Protein AF-A0A810CPB3-F1 (afdb_monomer_lite)

Structure (mmCIF, N/CA/C/O backbone):
data_AF-A0A810CPB3-F1
#
_entry.id   AF-A0A810CPB3-F1
#
loop_
_atom_site.group_PDB
_atom_site.id
_atom_site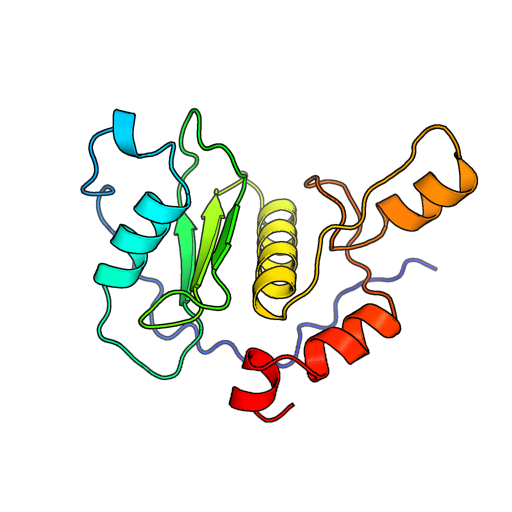.type_symbol
_atom_site.label_atom_id
_atom_site.label_alt_id
_atom_site.label_comp_id
_atom_site.label_asym_id
_atom_site.label_entity_id
_atom_site.label_seq_id
_atom_site.pdbx_PDB_ins_code
_atom_site.Cartn_x
_atom_site.Cartn_y
_atom_site.Cartn_z
_atom_site.occupancy
_atom_site.B_iso_or_equiv
_atom_site.auth_seq_id
_atom_site.auth_comp_id
_atom_site.auth_asym_id
_atom_site.auth_atom_id
_atom_site.pdbx_PDB_model_num
ATOM 1 N N . MET A 1 1 ? 1.890 -4.404 28.814 1.00 32.56 1 MET A N 1
ATOM 2 C CA . MET A 1 1 ? 1.460 -5.383 27.795 1.00 32.56 1 MET A CA 1
ATOM 3 C C . MET A 1 1 ? 1.587 -4.690 26.450 1.00 32.56 1 MET A C 1
ATOM 5 O O . MET A 1 1 ? 0.831 -3.766 26.190 1.00 32.56 1 MET A O 1
ATOM 9 N N . VAL A 1 2 ? 2.637 -5.007 25.696 1.00 27.95 2 VAL A N 1
ATOM 10 C CA . VAL A 1 2 ? 2.922 -4.402 24.388 1.00 27.95 2 VAL A CA 1
ATOM 11 C C . VAL A 1 2 ? 2.300 -5.336 23.358 1.00 27.95 2 VAL A C 1
ATOM 13 O O . VAL A 1 2 ? 2.602 -6.528 23.387 1.00 27.95 2 VAL A O 1
ATOM 16 N N . ASN A 1 3 ? 1.398 -4.837 22.512 1.00 28.73 3 ASN A N 1
ATOM 17 C CA . ASN A 1 3 ? 0.890 -5.610 21.381 1.00 28.73 3 ASN A CA 1
ATOM 18 C C . ASN A 1 3 ? 2.026 -5.762 20.371 1.00 28.73 3 ASN A C 1
ATOM 20 O O . ASN A 1 3 ? 2.242 -4.944 19.485 1.00 28.73 3 ASN A O 1
ATOM 24 N N . THR A 1 4 ? 2.802 -6.812 20.583 1.00 33.28 4 THR A N 1
ATOM 25 C CA . THR A 1 4 ? 3.801 -7.344 19.677 1.00 33.28 4 THR A CA 1
ATOM 26 C C . THR A 1 4 ? 3.064 -7.846 18.434 1.00 33.28 4 THR A C 1
ATOM 28 O O . THR A 1 4 ? 2.580 -8.977 18.431 1.00 33.28 4 THR A O 1
ATOM 31 N N . ILE A 1 5 ? 2.949 -7.036 17.373 1.00 31.89 5 ILE A N 1
ATOM 32 C CA . ILE A 1 5 ? 2.590 -7.570 16.050 1.00 31.89 5 ILE A CA 1
ATOM 33 C C . ILE A 1 5 ? 3.810 -8.333 15.528 1.00 31.89 5 ILE A C 1
ATOM 35 O O . ILE A 1 5 ? 4.636 -7.814 14.789 1.00 31.89 5 ILE A O 1
ATOM 39 N N . TRP A 1 6 ? 3.950 -9.572 15.991 1.00 33.62 6 TRP A N 1
ATOM 40 C CA . TRP A 1 6 ? 4.824 -10.587 15.407 1.00 33.62 6 TRP A CA 1
ATOM 41 C C . TRP A 1 6 ? 4.052 -11.894 15.252 1.00 33.62 6 TRP A C 1
ATOM 43 O O . TRP A 1 6 ? 4.546 -12.973 15.565 1.00 33.62 6 TRP A O 1
ATOM 53 N N . SER A 1 7 ? 2.832 -11.841 14.731 1.00 31.67 7 SER A N 1
ATOM 54 C CA . SER A 1 7 ? 2.456 -12.927 13.840 1.00 31.67 7 SER A CA 1
ATOM 55 C C . SER A 1 7 ? 3.033 -12.551 12.484 1.00 31.67 7 SER A C 1
ATOM 57 O O . SER A 1 7 ? 2.497 -11.691 11.789 1.00 31.67 7 SER A O 1
ATOM 59 N N . LYS A 1 8 ? 4.139 -13.204 12.087 1.00 35.53 8 LYS A N 1
ATOM 60 C CA . LYS A 1 8 ? 4.363 -13.455 10.658 1.00 35.53 8 LYS A CA 1
ATOM 61 C C . LYS A 1 8 ? 3.005 -13.905 10.145 1.00 35.53 8 LYS A C 1
ATOM 63 O O . LYS A 1 8 ? 2.520 -14.949 10.596 1.00 35.53 8 LYS A O 1
ATOM 68 N N . ALA A 1 9 ? 2.361 -13.115 9.291 1.00 35.44 9 ALA A N 1
ATOM 69 C CA . ALA A 1 9 ? 1.231 -13.639 8.559 1.00 35.44 9 ALA A CA 1
ATOM 70 C C . ALA A 1 9 ? 1.733 -14.966 7.971 1.00 35.44 9 ALA A C 1
ATOM 72 O O . ALA A 1 9 ? 2.797 -14.994 7.349 1.00 35.44 9 ALA A O 1
ATOM 73 N N . LYS A 1 10 ? 1.037 -16.085 8.212 1.00 32.84 10 LYS A N 1
ATOM 74 C CA . LYS A 1 10 ? 1.310 -17.356 7.512 1.00 32.84 10 LYS A CA 1
ATOM 75 C C . LYS A 1 10 ? 0.883 -17.242 6.040 1.00 32.84 10 LYS A C 1
ATOM 77 O O . LYS A 1 10 ? 0.334 -18.166 5.460 1.00 32.84 10 LYS A O 1
ATOM 82 N N . ILE A 1 11 ? 1.112 -16.079 5.452 1.00 37.38 11 ILE A N 1
ATOM 83 C CA . ILE A 1 11 ? 1.095 -15.836 4.034 1.00 37.38 11 ILE A CA 1
ATOM 84 C C . ILE A 1 11 ? 2.541 -16.101 3.648 1.00 37.38 11 ILE A C 1
ATOM 86 O O . ILE A 1 11 ? 3.431 -15.282 3.879 1.00 37.38 11 ILE A O 1
ATOM 90 N N . ALA A 1 12 ? 2.800 -17.311 3.161 1.00 34.00 12 ALA A N 1
ATOM 91 C CA . ALA A 1 12 ? 4.008 -17.534 2.399 1.00 34.00 12 ALA A CA 1
ATOM 92 C C . ALA A 1 12 ? 3.840 -16.707 1.123 1.00 34.00 12 ALA A C 1
ATOM 94 O O . ALA A 1 12 ? 3.227 -17.162 0.163 1.00 34.00 12 ALA A O 1
ATOM 95 N N . PHE A 1 13 ? 4.339 -15.471 1.133 1.00 40.97 13 PHE A N 1
ATOM 96 C CA . PHE A 1 13 ? 4.729 -14.851 -0.118 1.00 40.97 13 PHE A CA 1
ATOM 97 C C . PHE A 1 13 ? 5.818 -15.769 -0.652 1.00 40.97 13 PHE A C 1
ATOM 99 O O . PHE A 1 13 ? 6.925 -15.813 -0.111 1.00 40.97 13 PHE A O 1
ATOM 106 N N . VAL A 1 14 ? 5.478 -16.590 -1.643 1.00 41.62 14 VAL A N 1
ATOM 107 C CA . VAL A 1 14 ? 6.508 -17.143 -2.505 1.00 41.62 14 VAL A CA 1
ATOM 108 C C . VAL A 1 14 ? 7.070 -15.904 -3.186 1.00 41.62 14 VAL A C 1
ATOM 110 O O . VAL A 1 14 ? 6.473 -15.375 -4.116 1.00 41.62 14 VAL A O 1
ATOM 113 N N . ILE A 1 15 ? 8.139 -15.342 -2.617 1.00 49.94 15 ILE A N 1
ATOM 114 C CA . ILE A 1 15 ? 8.951 -14.337 -3.295 1.00 49.94 15 ILE A CA 1
ATOM 115 C C . ILE A 1 15 ? 9.675 -15.145 -4.364 1.00 49.94 15 ILE A C 1
ATOM 117 O O . ILE A 1 15 ? 10.791 -15.612 -4.149 1.00 49.94 15 ILE A O 1
ATOM 121 N N . SER A 1 16 ? 8.952 -15.447 -5.440 1.00 42.84 16 SER A N 1
ATOM 122 C CA . SER A 1 16 ? 9.427 -16.290 -6.530 1.00 42.84 16 SER A CA 1
ATOM 123 C C . SER A 1 16 ? 10.643 -15.636 -7.170 1.00 42.84 16 SER A C 1
ATOM 125 O O . SER A 1 16 ? 11.621 -16.317 -7.449 1.00 42.84 16 SER A O 1
ATOM 127 N N . ASP A 1 17 ? 10.618 -14.302 -7.285 1.00 48.41 17 ASP A N 1
ATOM 128 C CA . ASP A 1 17 ? 11.569 -13.544 -8.083 1.00 48.41 17 ASP A CA 1
ATOM 129 C C . ASP A 1 17 ? 11.818 -12.158 -7.462 1.00 48.41 17 ASP A C 1
ATOM 131 O O . ASP A 1 17 ? 11.113 -11.186 -7.727 1.00 48.41 17 ASP A O 1
ATOM 135 N N . CYS A 1 18 ? 12.840 -12.032 -6.608 1.00 50.03 18 CYS A N 1
ATOM 136 C CA . CYS A 1 18 ? 13.394 -10.711 -6.297 1.00 50.03 18 CYS A CA 1
ATOM 137 C C . CYS A 1 18 ? 14.192 -10.238 -7.519 1.00 50.03 18 CYS A C 1
ATOM 139 O O . CYS A 1 18 ? 15.363 -10.588 -7.688 1.00 50.03 18 CYS A O 1
ATOM 141 N N . LEU A 1 19 ? 13.542 -9.478 -8.401 1.00 54.34 19 LEU A N 1
ATOM 142 C CA . LEU A 1 19 ? 14.168 -8.923 -9.596 1.00 54.34 19 LEU A CA 1
ATOM 143 C C . LEU A 1 19 ? 14.853 -7.595 -9.258 1.00 54.34 19 LEU A C 1
ATOM 145 O O . LEU A 1 19 ? 14.221 -6.554 -9.093 1.00 54.34 19 LEU A O 1
ATOM 149 N N . MET A 1 20 ? 16.182 -7.629 -9.165 1.00 57.31 20 MET A N 1
ATOM 150 C CA . MET A 1 20 ? 17.005 -6.427 -9.038 1.00 57.31 20 MET A CA 1
ATOM 151 C C . MET A 1 20 ? 17.167 -5.777 -10.413 1.00 57.31 20 MET A C 1
ATOM 153 O O . MET A 1 20 ? 18.047 -6.146 -11.193 1.00 57.31 20 MET A O 1
ATOM 157 N N . GLU A 1 21 ? 16.313 -4.808 -10.727 1.00 57.22 21 GLU A N 1
ATOM 158 C CA . GLU A 1 21 ? 16.349 -4.143 -12.026 1.00 57.22 21 GLU A CA 1
ATOM 159 C C . GLU A 1 21 ? 17.337 -2.966 -12.117 1.00 57.22 21 GLU A C 1
ATOM 161 O O . GLU A 1 21 ? 17.589 -2.218 -11.169 1.00 57.22 21 GLU A O 1
ATOM 166 N N . LYS A 1 22 ? 17.892 -2.802 -13.324 1.00 56.59 22 LYS A N 1
ATOM 167 C CA . LYS A 1 22 ? 18.736 -1.678 -13.767 1.00 56.59 22 LYS A CA 1
ATOM 168 C C . LYS A 1 22 ? 17.871 -0.410 -13.975 1.00 56.59 22 LYS A C 1
ATOM 170 O O . LYS A 1 22 ? 16.644 -0.520 -13.956 1.00 56.59 22 LYS A O 1
ATOM 175 N N . PRO A 1 23 ? 18.465 0.805 -14.060 1.00 60.50 23 PRO A N 1
ATOM 176 C CA . PRO A 1 23 ? 17.792 2.043 -13.658 1.00 60.50 23 PRO A CA 1
ATOM 177 C C . PRO A 1 23 ? 16.448 2.238 -14.359 1.00 60.50 23 PRO A C 1
ATOM 179 O O . PRO A 1 23 ? 16.312 1.903 -15.530 1.00 60.50 23 PRO A O 1
ATOM 182 N N . LEU A 1 24 ? 15.476 2.803 -13.630 1.00 66.12 24 LEU A N 1
ATOM 183 C CA . LEU A 1 24 ? 14.182 3.226 -14.171 1.00 66.12 24 LEU A CA 1
ATOM 184 C C . LEU A 1 24 ? 14.397 3.919 -15.515 1.00 66.12 24 LEU A C 1
ATOM 186 O O . LEU A 1 24 ? 15.029 4.985 -15.552 1.00 66.12 24 LEU A O 1
ATOM 190 N N . ASP A 1 25 ? 13.893 3.302 -16.587 1.00 66.31 25 ASP A N 1
ATOM 191 C CA . ASP A 1 25 ? 13.968 3.825 -17.954 1.00 66.31 25 ASP A CA 1
ATOM 192 C C . ASP A 1 25 ? 12.956 4.967 -18.111 1.00 66.31 25 ASP A C 1
ATOM 194 O O . ASP A 1 25 ? 11.924 4.900 -18.771 1.00 66.31 25 ASP A O 1
ATOM 198 N N . MET A 1 26 ? 13.207 6.006 -17.323 1.00 69.56 26 MET A N 1
ATOM 199 C CA . MET A 1 26 ? 12.383 7.178 -17.137 1.00 69.56 26 MET A CA 1
ATOM 200 C C . MET A 1 26 ? 13.304 8.375 -16.977 1.00 69.56 26 MET A C 1
ATOM 202 O O . MET A 1 26 ? 14.220 8.373 -16.139 1.00 69.56 26 MET A O 1
ATOM 206 N N . ALA A 1 27 ? 13.013 9.433 -17.733 1.00 67.81 27 ALA A N 1
ATOM 207 C CA . ALA A 1 27 ? 13.631 10.737 -17.537 1.00 67.81 27 ALA A CA 1
ATOM 208 C C . ALA A 1 27 ? 13.477 11.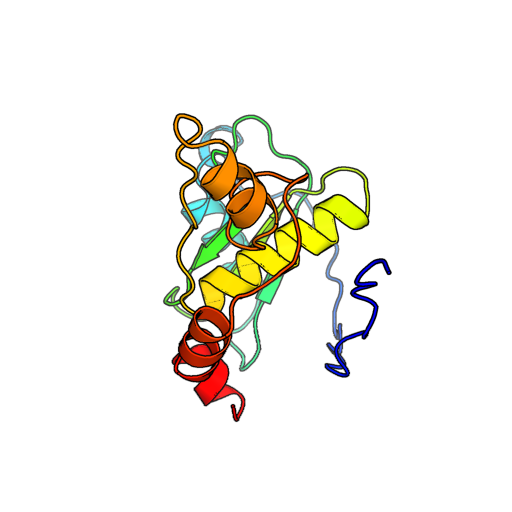173 -16.072 1.00 67.81 27 ALA A C 1
ATOM 210 O O . ALA A 1 27 ? 12.403 11.009 -15.496 1.00 67.81 27 ALA A O 1
ATOM 211 N N . LYS A 1 28 ? 14.527 11.748 -15.467 1.00 66.12 28 LYS A N 1
ATOM 212 C CA . LYS A 1 28 ? 14.513 12.169 -14.050 1.00 66.12 28 LYS A CA 1
ATOM 213 C C . LYS A 1 28 ? 13.310 13.059 -13.705 1.00 66.12 28 LYS A C 1
ATOM 215 O O . LYS A 1 28 ? 12.710 12.873 -12.657 1.00 66.12 28 LYS A O 1
ATOM 220 N N . SER A 1 29 ? 12.918 13.947 -14.619 1.00 68.00 29 SER A N 1
ATOM 221 C CA . SER A 1 29 ? 11.759 14.843 -14.482 1.00 68.00 29 SER A CA 1
ATOM 222 C C . SER A 1 29 ? 10.403 14.133 -14.447 1.00 68.00 29 SER A C 1
ATOM 224 O O . SER A 1 29 ? 9.429 14.708 -13.982 1.00 68.00 29 SER A O 1
ATOM 226 N N . ALA A 1 30 ? 10.322 12.899 -14.943 1.00 67.06 30 ALA A N 1
ATOM 227 C CA . ALA A 1 30 ? 9.102 12.100 -14.967 1.00 67.06 30 ALA A CA 1
ATOM 228 C C . ALA A 1 30 ? 8.964 11.182 -13.745 1.00 67.06 30 ALA A C 1
ATOM 230 O O . ALA A 1 30 ? 7.939 10.518 -13.601 1.00 67.06 30 ALA A O 1
ATOM 231 N N . ARG A 1 31 ? 9.999 11.111 -12.897 1.00 70.06 31 ARG A N 1
ATOM 232 C CA . ARG A 1 31 ? 10.058 10.186 -11.761 1.00 70.06 31 ARG A CA 1
ATOM 233 C C . ARG A 1 31 ? 9.279 10.669 -10.550 1.00 70.06 31 ARG A C 1
ATOM 235 O O . ARG A 1 31 ? 9.101 9.866 -9.663 1.00 70.06 31 ARG A O 1
ATOM 242 N N . SER A 1 32 ? 8.813 11.916 -10.518 1.00 69.69 32 SER A N 1
ATOM 243 C CA . SER A 1 32 ? 7.980 12.460 -9.435 1.00 69.69 32 SER A CA 1
ATOM 244 C C . SER A 1 32 ? 6.490 12.116 -9.563 1.00 69.69 32 SER A C 1
ATOM 246 O O . SER A 1 32 ? 5.694 12.554 -8.742 1.00 69.69 32 SER A O 1
ATOM 248 N N . ASN A 1 33 ? 6.095 11.374 -10.604 1.00 79.25 33 ASN A N 1
ATOM 249 C CA . ASN A 1 33 ? 4.715 10.955 -10.827 1.00 79.25 33 ASN A CA 1
ATOM 250 C C . ASN A 1 33 ? 4.554 9.470 -10.474 1.00 79.25 33 ASN A C 1
ATOM 252 O O . ASN A 1 33 ? 4.983 8.601 -11.239 1.00 79.25 33 ASN A O 1
ATOM 256 N N . ASP A 1 34 ? 3.899 9.210 -9.343 1.00 79.94 34 ASP A N 1
ATOM 257 C CA . ASP A 1 34 ? 3.669 7.875 -8.776 1.00 79.94 34 ASP A CA 1
ATOM 258 C C . ASP A 1 34 ? 2.988 6.920 -9.774 1.00 79.94 34 ASP A C 1
ATOM 260 O O . ASP A 1 34 ? 3.398 5.768 -9.927 1.00 79.94 34 ASP A O 1
ATOM 264 N N . GLN A 1 35 ? 2.013 7.418 -10.543 1.00 79.75 35 GLN A N 1
ATOM 265 C CA . GLN A 1 35 ? 1.273 6.614 -11.520 1.00 79.75 35 GLN A CA 1
ATOM 266 C C . GLN A 1 35 ? 2.160 6.201 -12.690 1.00 79.75 35 GLN A C 1
ATOM 268 O O . GLN A 1 35 ? 2.110 5.064 -13.157 1.00 79.75 35 GLN A O 1
ATOM 273 N N . ARG A 1 36 ? 2.986 7.129 -13.179 1.00 79.31 36 ARG A N 1
ATOM 274 C CA . ARG A 1 36 ? 3.905 6.855 -14.283 1.00 79.31 36 ARG A CA 1
ATOM 275 C C . ARG A 1 36 ? 5.023 5.910 -13.851 1.00 79.31 36 ARG A C 1
ATOM 277 O O . ARG A 1 36 ? 5.401 5.044 -14.634 1.00 79.31 36 ARG A O 1
ATOM 284 N N . LEU A 1 37 ? 5.529 6.073 -12.628 1.00 80.25 37 LEU A N 1
ATOM 285 C CA . LEU A 1 37 ? 6.502 5.164 -12.030 1.00 80.25 37 LEU A CA 1
ATOM 286 C C . LEU A 1 37 ? 5.940 3.742 -11.972 1.00 80.25 37 LEU A C 1
ATOM 288 O O . LEU A 1 37 ? 6.560 2.823 -12.506 1.00 80.25 37 LEU A O 1
ATOM 292 N N . LEU A 1 38 ? 4.746 3.571 -11.401 1.00 80.44 38 LEU A N 1
ATOM 293 C CA . LEU A 1 38 ? 4.126 2.254 -11.319 1.00 80.44 38 LEU A CA 1
ATOM 294 C C . LEU A 1 38 ? 3.794 1.673 -12.699 1.00 80.44 38 LEU A C 1
ATOM 296 O O . LEU A 1 38 ? 3.978 0.479 -12.908 1.00 80.44 38 LEU A O 1
ATOM 300 N N . GLY A 1 39 ? 3.376 2.495 -13.664 1.00 79.06 39 GLY A N 1
ATOM 301 C CA . GLY A 1 39 ? 3.152 2.053 -15.044 1.00 79.06 39 GLY A CA 1
ATOM 302 C C . GLY A 1 39 ? 4.411 1.472 -15.700 1.00 79.06 39 GLY A C 1
ATOM 303 O O . GLY A 1 39 ? 4.348 0.451 -16.376 1.00 79.06 39 GLY A O 1
ATOM 304 N N . VAL A 1 40 ? 5.580 2.076 -15.463 1.00 79.06 40 VAL A N 1
ATOM 305 C CA . VAL A 1 40 ? 6.855 1.529 -15.958 1.00 79.06 40 VAL A CA 1
ATOM 306 C C . VAL A 1 40 ? 7.232 0.248 -15.225 1.00 79.06 40 VAL A C 1
ATOM 308 O O . VAL A 1 40 ? 7.685 -0.692 -15.872 1.00 79.06 40 VAL A O 1
ATOM 311 N N . LEU A 1 41 ? 7.032 0.197 -13.907 1.00 79.62 41 LEU A N 1
ATOM 312 C CA . LEU A 1 41 ? 7.291 -1.004 -13.112 1.00 79.62 41 LEU A CA 1
ATOM 313 C C . LEU A 1 41 ? 6.433 -2.173 -13.606 1.00 79.62 41 LEU A C 1
ATOM 315 O O . LEU A 1 41 ? 6.978 -3.173 -14.042 1.00 79.62 41 LEU A O 1
ATOM 319 N N . THR A 1 42 ? 5.118 -1.987 -13.679 1.00 77.94 42 THR A N 1
ATOM 320 C CA . THR A 1 42 ? 4.164 -3.008 -14.142 1.00 77.94 42 THR A CA 1
ATOM 321 C C . THR A 1 42 ? 4.399 -3.468 -15.581 1.00 77.94 42 THR A C 1
ATOM 323 O O . THR A 1 42 ? 4.188 -4.637 -15.876 1.00 77.94 42 THR A O 1
ATOM 326 N N . SER A 1 43 ? 4.906 -2.606 -16.472 1.00 78.12 43 SER A N 1
ATOM 327 C CA . SER A 1 43 ? 5.234 -2.992 -17.857 1.00 78.12 43 SER A CA 1
ATOM 328 C C . SER A 1 43 ? 6.402 -3.982 -17.996 1.00 78.12 43 SER A C 1
ATOM 330 O O . SER A 1 43 ? 6.655 -4.473 -19.095 1.00 78.12 43 SER A O 1
ATOM 332 N N . ARG A 1 44 ? 7.147 -4.250 -16.915 1.00 76.44 44 ARG A N 1
ATOM 333 C CA . ARG A 1 44 ? 8.326 -5.134 -16.919 1.00 76.44 44 ARG A CA 1
ATOM 334 C C . ARG A 1 44 ? 7.985 -6.603 -16.685 1.00 76.44 44 ARG A C 1
ATOM 336 O O . ARG A 1 44 ? 8.893 -7.433 -16.683 1.00 76.44 44 ARG A O 1
ATOM 343 N N . HIS A 1 45 ? 6.714 -6.929 -16.491 1.00 72.56 45 HIS A N 1
ATOM 344 C CA . HIS A 1 45 ? 6.264 -8.300 -16.279 1.00 72.56 45 HIS A CA 1
ATOM 345 C C . HIS A 1 45 ? 5.107 -8.604 -17.213 1.00 72.56 45 HIS A C 1
ATOM 347 O O . HIS A 1 45 ? 4.321 -7.721 -17.564 1.00 72.56 45 HIS A O 1
ATOM 353 N N . ASP A 1 46 ? 5.009 -9.871 -17.593 1.00 74.88 46 ASP A N 1
ATOM 354 C CA . ASP A 1 46 ? 3.814 -10.361 -18.255 1.00 74.88 46 ASP A CA 1
ATOM 355 C C . ASP A 1 46 ? 2.647 -10.361 -17.254 1.00 74.88 46 ASP A C 1
ATOM 357 O O . ASP A 1 46 ? 2.866 -10.636 -16.071 1.00 74.88 46 ASP A O 1
ATOM 361 N N . PRO A 1 47 ? 1.412 -10.080 -17.702 1.00 74.69 47 PRO A N 1
ATOM 362 C CA . PRO A 1 47 ? 0.239 -10.186 -16.847 1.00 74.69 47 PRO A CA 1
ATOM 363 C C . PRO A 1 47 ? 0.096 -11.587 -16.233 1.00 74.69 47 PRO A C 1
ATOM 365 O O . PRO A 1 47 ? 0.192 -12.597 -16.937 1.00 74.69 47 PRO A O 1
ATOM 368 N N . ASP A 1 48 ? -0.186 -11.652 -14.935 1.00 74.88 48 ASP A N 1
ATOM 369 C CA . ASP A 1 48 ? -0.372 -12.877 -14.174 1.00 74.88 48 ASP A CA 1
ATOM 370 C C . ASP A 1 48 ? -1.506 -12.778 -13.120 1.00 74.88 48 ASP A C 1
ATOM 372 O O . ASP A 1 48 ? -2.413 -11.938 -13.157 1.00 74.88 48 ASP A O 1
ATOM 376 N N . ASN A 1 49 ? -1.560 -13.756 -12.211 1.00 74.56 49 ASN A N 1
ATOM 377 C CA . ASN A 1 49 ? -2.546 -13.793 -11.130 1.00 74.56 49 ASN A CA 1
ATOM 378 C C . ASN A 1 49 ? -1.912 -13.516 -9.763 1.00 74.56 49 ASN A C 1
ATOM 380 O O . ASN A 1 49 ? -2.259 -14.179 -8.783 1.00 74.56 49 ASN A O 1
ATOM 384 N N . ALA A 1 50 ?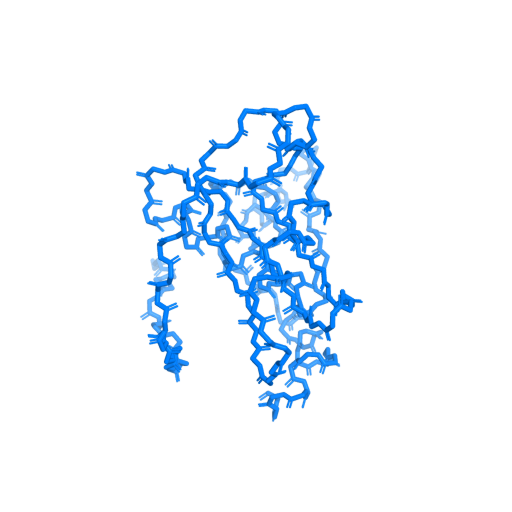 -0.986 -12.562 -9.700 1.00 77.50 50 ALA A N 1
ATOM 385 C CA . ALA A 1 50 ? -0.317 -12.143 -8.480 1.00 77.50 50 ALA A CA 1
ATOM 386 C C . ALA A 1 50 ? -0.704 -10.713 -8.059 1.00 77.50 50 ALA A C 1
ATOM 388 O O . ALA A 1 50 ? -1.557 -10.047 -8.649 1.00 77.50 50 ALA A O 1
ATOM 389 N N . ILE A 1 51 ? -0.112 -10.284 -6.944 1.00 77.81 51 ILE A N 1
ATOM 390 C CA . ILE A 1 51 ? -0.079 -8.889 -6.510 1.00 77.81 51 ILE A CA 1
ATOM 391 C C . ILE A 1 51 ? 1.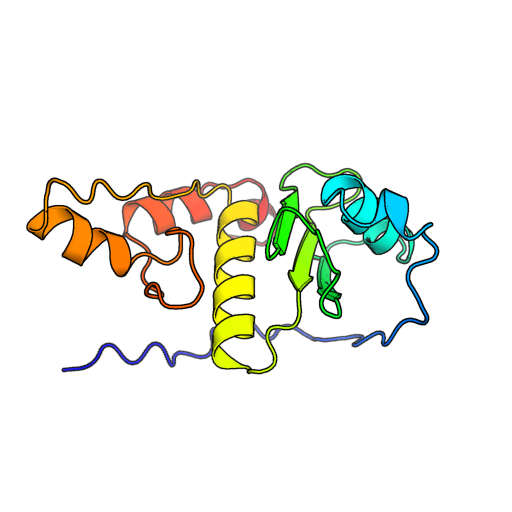380 -8.470 -6.611 1.00 77.81 51 ILE A C 1
ATOM 393 O O . ILE A 1 51 ? 2.225 -9.035 -5.913 1.00 77.81 51 ILE A O 1
ATOM 397 N N . HIS A 1 52 ? 1.666 -7.484 -7.456 1.00 78.50 52 HIS A N 1
A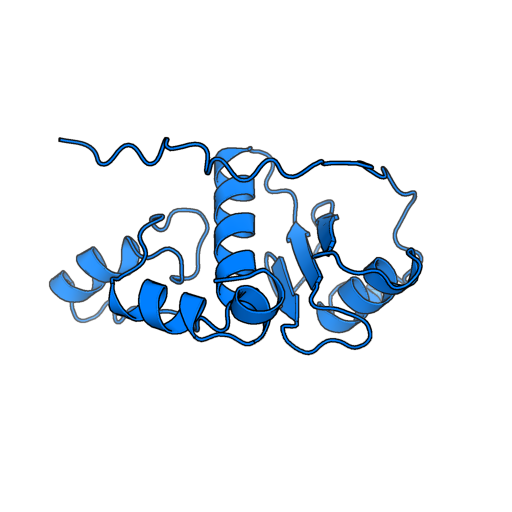TOM 398 C CA . HIS A 1 52 ? 3.031 -7.014 -7.672 1.00 78.50 52 HIS A CA 1
ATOM 399 C C . HIS A 1 52 ? 3.342 -5.842 -6.757 1.00 78.50 52 HIS A C 1
ATOM 401 O O . HIS A 1 52 ? 2.607 -4.852 -6.712 1.00 78.50 52 HIS A O 1
ATOM 407 N N . ILE A 1 53 ? 4.431 -5.974 -6.004 1.00 79.44 53 ILE A N 1
ATOM 408 C CA . ILE A 1 53 ? 4.844 -4.979 -5.020 1.00 79.44 53 ILE A CA 1
ATOM 409 C C . ILE A 1 53 ? 6.313 -4.663 -5.234 1.00 79.44 53 ILE A C 1
ATOM 411 O O . ILE A 1 53 ? 7.177 -5.530 -5.104 1.00 79.44 53 ILE A O 1
ATOM 415 N N . TYR A 1 54 ? 6.590 -3.403 -5.548 1.00 80.75 54 TYR A N 1
ATOM 416 C CA . TYR A 1 54 ? 7.920 -2.948 -5.923 1.00 80.75 54 TYR A CA 1
ATOM 417 C C . TYR A 1 54 ? 8.586 -2.193 -4.789 1.00 80.75 54 TYR A C 1
ATOM 419 O O . TYR A 1 54 ? 8.068 -1.189 -4.306 1.00 80.75 54 TYR A O 1
ATOM 427 N N . LEU A 1 55 ? 9.788 -2.617 -4.422 1.00 80.38 55 LEU A N 1
ATOM 428 C CA . LEU A 1 55 ? 10.670 -1.814 -3.591 1.00 80.38 55 LEU A CA 1
ATOM 429 C C . LEU A 1 55 ? 11.608 -1.017 -4.499 1.00 80.38 55 LEU A C 1
ATOM 431 O O . LEU A 1 55 ? 12.428 -1.595 -5.210 1.00 80.38 55 LEU A O 1
ATOM 435 N N . VAL A 1 56 ? 11.494 0.309 -4.481 1.00 79.75 56 VAL A N 1
ATOM 436 C CA . VAL A 1 56 ? 12.338 1.199 -5.290 1.00 79.75 56 VAL A CA 1
ATOM 437 C C . VAL A 1 56 ? 13.328 1.949 -4.410 1.00 79.75 56 VAL A C 1
ATOM 439 O O . VAL A 1 56 ? 13.054 2.237 -3.249 1.00 79.75 56 VAL A O 1
ATOM 442 N N . ASN A 1 57 ? 14.491 2.308 -4.953 1.00 78.62 57 ASN A N 1
ATOM 443 C CA . ASN A 1 57 ? 15.388 3.238 -4.262 1.00 78.62 57 ASN A CA 1
ATOM 444 C C . ASN A 1 57 ? 14.689 4.579 -4.021 1.00 78.62 57 ASN A C 1
ATOM 446 O O . ASN A 1 57 ? 13.783 4.941 -4.767 1.00 78.62 57 ASN A O 1
ATOM 450 N N . SER A 1 58 ? 15.148 5.335 -3.023 1.00 78.19 58 SER A N 1
ATOM 451 C CA . SER A 1 58 ? 14.635 6.686 -2.797 1.00 78.19 58 SER A CA 1
ATOM 452 C C . SER A 1 58 ? 14.801 7.557 -4.051 1.00 78.19 58 SER A C 1
ATOM 454 O O . SER A 1 58 ? 15.887 7.641 -4.632 1.00 78.19 58 SER A O 1
ATOM 456 N N . ILE A 1 59 ? 13.704 8.182 -4.475 1.00 76.88 59 ILE A N 1
ATOM 457 C CA . ILE A 1 59 ? 13.612 9.086 -5.615 1.00 76.88 59 ILE A CA 1
ATOM 458 C C . ILE A 1 59 ? 13.322 10.481 -5.072 1.00 76.88 59 ILE A C 1
ATOM 460 O O . ILE A 1 59 ? 12.298 10.735 -4.441 1.00 76.88 59 ILE A O 1
ATOM 464 N N . GLU A 1 60 ? 14.232 11.407 -5.350 1.00 72.94 60 GLU A N 1
ATOM 465 C CA . GLU A 1 60 ? 14.067 12.808 -4.982 1.00 72.94 60 GLU A CA 1
ATOM 466 C C . GLU A 1 60 ? 12.801 13.402 -5.630 1.00 72.94 60 GLU A C 1
ATOM 468 O O . GLU A 1 60 ? 12.571 13.228 -6.829 1.00 72.94 60 GLU A O 1
ATOM 473 N N . ASN A 1 61 ? 12.004 14.132 -4.842 1.00 69.19 61 ASN A N 1
ATOM 474 C CA . ASN A 1 61 ? 10.754 14.788 -5.256 1.00 69.19 61 ASN A CA 1
ATOM 475 C C . ASN A 1 61 ? 9.603 13.851 -5.664 1.00 69.19 61 ASN A C 1
ATOM 477 O O . ASN A 1 61 ? 8.668 14.301 -6.328 1.00 69.19 61 ASN A O 1
ATOM 481 N N . LEU A 1 62 ? 9.640 12.573 -5.281 1.00 71.94 62 LEU A N 1
ATOM 482 C CA . LEU A 1 62 ? 8.458 11.718 -5.377 1.00 71.94 62 LEU A CA 1
ATOM 483 C C . LEU A 1 62 ? 7.399 12.199 -4.375 1.00 71.94 62 LEU A C 1
ATOM 485 O O . LEU A 1 62 ? 7.715 12.424 -3.205 1.00 71.94 62 LEU A O 1
ATOM 489 N N . SER A 1 63 ? 6.164 12.399 -4.843 1.00 64.75 63 SER A N 1
ATOM 490 C CA . SER A 1 63 ? 5.069 12.948 -4.034 1.00 64.75 63 SER A CA 1
ATOM 491 C C . SER A 1 63 ? 4.703 12.053 -2.860 1.00 64.75 63 SER A C 1
ATOM 493 O O . SER A 1 63 ? 4.380 12.560 -1.785 1.00 64.75 63 SER A O 1
ATOM 495 N N . ALA A 1 64 ? 4.774 10.738 -3.059 1.00 66.75 64 ALA A N 1
ATOM 496 C CA . ALA A 1 64 ? 4.424 9.765 -2.048 1.00 66.75 64 ALA A CA 1
ATOM 497 C C . ALA A 1 64 ? 5.600 8.850 -1.691 1.00 66.75 64 ALA A C 1
ATOM 499 O O . ALA A 1 64 ? 6.524 8.582 -2.460 1.00 66.75 64 ALA A O 1
ATOM 500 N N . GLY A 1 65 ? 5.559 8.363 -0.457 1.00 74.44 65 GLY A N 1
ATOM 501 C CA . GLY A 1 65 ? 6.469 7.347 0.052 1.00 74.44 65 GLY A CA 1
ATOM 502 C C . GLY A 1 65 ? 6.292 5.962 -0.577 1.00 74.44 65 GLY A C 1
ATOM 503 O O . GLY A 1 65 ? 7.210 5.143 -0.589 1.00 74.44 65 GLY A O 1
ATOM 504 N N . GLY A 1 66 ? 5.106 5.745 -1.127 1.00 80.31 66 GLY A N 1
ATOM 505 C CA . GLY A 1 66 ? 4.641 4.579 -1.847 1.00 80.31 66 GLY A CA 1
ATOM 506 C C . GLY A 1 66 ? 3.331 4.940 -2.541 1.00 80.31 66 GLY A C 1
ATOM 507 O O . GLY A 1 66 ? 2.783 6.017 -2.309 1.00 80.31 66 GLY A O 1
ATOM 508 N N . GLY A 1 67 ? 2.860 4.084 -3.433 1.00 83.81 67 GLY A N 1
ATOM 509 C CA . GLY A 1 67 ? 1.601 4.312 -4.125 1.00 83.81 67 GLY A CA 1
ATOM 510 C C . GLY A 1 67 ? 0.964 3.005 -4.546 1.00 83.81 67 GLY A C 1
ATOM 511 O O . GLY A 1 67 ? 1.656 2.095 -5.002 1.00 83.81 67 GLY A O 1
ATOM 512 N N . SER A 1 68 ? -0.358 2.943 -4.421 1.00 83.25 68 SER A N 1
ATOM 513 C CA . SER A 1 68 ? -1.167 1.759 -4.698 1.00 83.25 68 SER A CA 1
ATOM 514 C C . SER A 1 68 ? -2.286 2.076 -5.671 1.00 83.25 68 SER A C 1
ATOM 516 O O . SER A 1 68 ? -2.991 3.074 -5.524 1.00 83.25 68 SER A O 1
ATOM 518 N N . TYR A 1 69 ? -2.483 1.196 -6.648 1.00 77.31 69 TYR A N 1
ATOM 519 C CA . TYR A 1 69 ? -3.510 1.365 -7.667 1.00 77.31 69 TYR A CA 1
ATOM 520 C C . TYR A 1 69 ? -4.417 0.133 -7.645 1.00 77.31 69 TYR A C 1
ATOM 522 O O . TYR A 1 69 ? -4.139 -0.866 -8.303 1.00 77.31 69 TYR A O 1
ATOM 530 N N . PRO A 1 70 ? -5.522 0.166 -6.876 1.00 64.38 70 PRO A N 1
ATOM 531 C CA . PRO A 1 70 ? -6.379 -1.007 -6.683 1.00 64.38 70 PRO A CA 1
ATOM 532 C C . PRO A 1 70 ? -7.087 -1.461 -7.972 1.00 64.38 70 PRO A C 1
ATOM 534 O O . PRO A 1 70 ? -7.551 -2.596 -8.050 1.00 64.38 70 PRO A O 1
ATOM 537 N N . ASN A 1 71 ? -7.159 -0.580 -8.977 1.00 62.81 71 ASN A N 1
ATOM 538 C CA . ASN A 1 71 ? -7.771 -0.822 -10.285 1.00 62.81 71 ASN A CA 1
ATOM 539 C C . ASN A 1 71 ? -6.810 -0.527 -11.453 1.00 62.81 71 ASN A C 1
ATOM 541 O O . ASN A 1 71 ? -7.289 -0.214 -12.543 1.00 62.81 71 ASN A O 1
ATOM 545 N N . SER A 1 72 ? -5.485 -0.532 -11.252 1.00 55.09 72 SER A N 1
ATOM 546 C CA . SER A 1 72 ? -4.577 -0.407 -12.400 1.00 55.09 72 SER A CA 1
ATOM 547 C C . SER A 1 72 ? -4.801 -1.575 -13.358 1.00 55.09 72 SER A C 1
ATOM 549 O O . SER A 1 72 ? -4.849 -2.726 -12.934 1.00 55.09 72 SER A 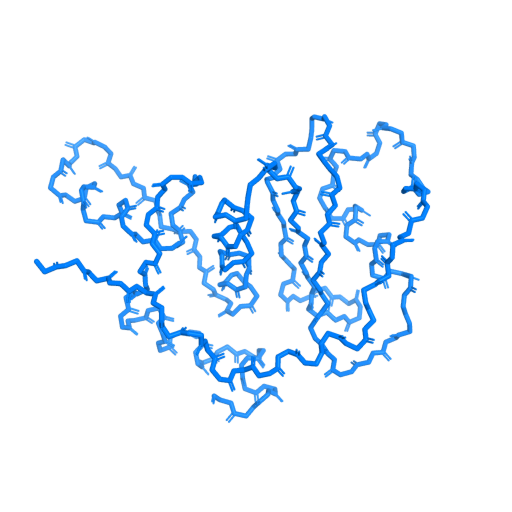O 1
ATOM 551 N N . GLU A 1 73 ? -4.962 -1.278 -14.645 1.00 46.62 73 GLU A N 1
ATOM 552 C CA . GLU A 1 73 ? -4.797 -2.286 -15.690 1.00 46.62 73 GLU A CA 1
ATOM 553 C C . GLU A 1 73 ? -3.291 -2.476 -15.940 1.00 46.62 73 GLU A C 1
ATOM 555 O O . GLU A 1 73 ? -2.583 -1.468 -16.037 1.00 46.62 73 GLU A O 1
ATOM 560 N N . PRO A 1 74 ? -2.777 -3.714 -16.056 1.00 54.75 74 PRO A N 1
ATOM 561 C CA . PRO A 1 74 ? -3.512 -4.984 -16.061 1.00 54.75 74 PRO A CA 1
ATOM 562 C C . PRO A 1 74 ? -3.837 -5.558 -14.663 1.00 54.75 74 PRO A C 1
ATOM 564 O O . PRO A 1 74 ? -4.777 -6.343 -14.546 1.00 54.75 74 PRO A O 1
ATOM 567 N N . GLU A 1 75 ? -3.130 -5.157 -13.599 1.00 69.19 75 GLU A N 1
ATOM 568 C CA . GLU A 1 75 ? -3.214 -5.784 -12.269 1.00 69.19 75 GLU A CA 1
ATOM 569 C C . GLU A 1 75 ? -3.078 -4.810 -11.087 1.00 69.19 75 GLU A C 1
ATOM 571 O O . GLU A 1 75 ? -2.468 -3.746 -11.225 1.00 69.19 75 GLU A O 1
ATOM 576 N N . PRO A 1 76 ? -3.606 -5.176 -9.898 1.00 77.38 76 PRO A N 1
ATOM 577 C CA . PRO A 1 76 ? -3.395 -4.426 -8.665 1.00 77.38 76 PRO A CA 1
ATOM 578 C C . PRO A 1 76 ? -1.910 -4.446 -8.297 1.00 77.38 76 PRO A C 1
ATOM 580 O O . PRO A 1 76 ? -1.343 -5.504 -8.015 1.00 77.38 76 PRO A O 1
ATOM 583 N N . ALA A 1 77 ? -1.298 -3.268 -8.273 1.00 82.38 77 ALA A N 1
ATOM 584 C CA . ALA A 1 77 ? 0.116 -3.128 -7.980 1.00 82.38 77 ALA A CA 1
ATOM 585 C C . ALA A 1 77 ? 0.379 -1.959 -7.032 1.00 82.38 77 ALA A C 1
ATOM 587 O O . ALA A 1 77 ? -0.382 -0.983 -6.977 1.00 82.38 77 ALA A O 1
ATOM 588 N N . SER A 1 78 ? 1.476 -2.062 -6.288 1.00 86.69 78 SER A N 1
ATOM 589 C CA . SER A 1 78 ? 1.969 -0.972 -5.457 1.00 86.69 78 SER A CA 1
ATOM 590 C C . SER A 1 78 ? 3.484 -0.865 -5.495 1.00 86.69 78 SER A C 1
ATOM 592 O O . SER A 1 78 ? 4.191 -1.817 -5.817 1.00 86.69 78 SER A O 1
ATOM 594 N N . PHE A 1 79 ? 4.006 0.311 -5.170 1.00 84.69 79 PHE A N 1
ATOM 595 C CA . PHE A 1 79 ? 5.431 0.490 -4.925 1.00 84.69 79 PHE A CA 1
ATOM 596 C C . PHE A 1 79 ? 5.659 1.178 -3.581 1.00 84.69 79 PHE A C 1
ATOM 598 O O . PHE A 1 79 ? 4.797 1.907 -3.097 1.00 84.69 79 PHE A O 1
ATOM 605 N N . VAL A 1 80 ? 6.840 0.976 -3.004 1.00 86.56 80 VAL A N 1
ATOM 606 C CA . VAL A 1 80 ? 7.321 1.634 -1.785 1.00 86.56 80 VAL A CA 1
ATOM 607 C C . VAL A 1 80 ? 8.768 2.064 -1.997 1.00 86.56 80 VAL A C 1
ATOM 609 O O . VAL A 1 80 ? 9.570 1.314 -2.557 1.00 86.56 80 VAL A O 1
ATOM 612 N N . GLN A 1 81 ? 9.123 3.267 -1.553 1.00 85.69 81 GLN A N 1
ATOM 613 C CA . GLN A 1 81 ? 10.509 3.724 -1.539 1.00 85.69 81 GLN A CA 1
ATOM 614 C C . GLN A 1 81 ? 11.288 3.101 -0.375 1.00 85.69 81 GLN A C 1
ATOM 616 O O . GLN A 1 81 ? 10.786 2.977 0.737 1.00 85.69 81 GLN A O 1
ATOM 621 N N . TRP A 1 82 ? 12.553 2.764 -0.604 1.00 83.56 82 TRP A N 1
ATOM 622 C CA . TRP A 1 82 ? 13.447 2.272 0.434 1.00 83.56 82 TRP A CA 1
ATOM 623 C C . TRP A 1 82 ? 13.808 3.383 1.427 1.00 83.56 82 TRP A C 1
ATOM 625 O O . TRP A 1 82 ? 14.502 4.344 1.091 1.00 83.56 82 TRP A O 1
ATOM 635 N N . TYR A 1 83 ? 13.399 3.197 2.681 1.00 78.31 83 TYR A N 1
ATOM 636 C CA . TYR A 1 83 ? 13.602 4.124 3.799 1.00 78.31 83 TYR A CA 1
ATOM 637 C C . TYR A 1 83 ? 14.869 3.867 4.623 1.00 78.31 83 TYR A C 1
ATOM 639 O O . TYR A 1 83 ? 15.021 4.405 5.722 1.00 78.31 83 TYR A O 1
ATOM 647 N N . GLY A 1 84 ? 15.779 3.011 4.154 1.00 77.81 84 GLY A N 1
ATOM 648 C CA . GLY A 1 84 ? 17.024 2.722 4.873 1.00 77.81 84 GLY A CA 1
ATOM 649 C C . GLY A 1 84 ? 16.886 1.792 6.080 1.00 77.81 84 GLY A C 1
ATOM 650 O O . GLY A 1 84 ? 17.904 1.467 6.684 1.00 77.81 84 GLY A O 1
ATOM 651 N N . ASN A 1 85 ? 15.673 1.360 6.451 1.00 82.00 85 ASN A N 1
ATOM 652 C CA . ASN A 1 85 ? 15.467 0.428 7.560 1.00 82.00 85 ASN A CA 1
ATOM 653 C C . ASN A 1 85 ? 14.214 -0.444 7.393 1.00 82.00 85 ASN A C 1
ATOM 655 O O . ASN A 1 85 ? 13.146 0.035 7.011 1.00 82.00 85 ASN A O 1
ATOM 659 N N . ASP A 1 86 ? 14.338 -1.718 7.759 1.00 79.25 86 ASP A N 1
ATOM 660 C CA . ASP A 1 86 ? 13.306 -2.742 7.556 1.00 79.25 86 ASP A CA 1
ATOM 661 C C . ASP A 1 86 ? 11.973 -2.416 8.231 1.00 79.25 86 ASP A C 1
ATOM 663 O O . ASP A 1 86 ? 10.919 -2.752 7.697 1.00 79.25 86 ASP A O 1
ATOM 667 N N . HIS A 1 87 ? 11.995 -1.739 9.381 1.00 80.38 87 HIS A N 1
ATOM 668 C CA . HIS A 1 87 ? 10.773 -1.404 10.108 1.00 80.38 87 HIS A CA 1
ATOM 669 C C . HIS A 1 87 ? 9.907 -0.402 9.333 1.00 80.38 87 HIS A C 1
ATOM 671 O O . HIS A 1 87 ? 8.726 -0.659 9.098 1.00 80.38 87 HIS A O 1
ATOM 677 N N . ALA A 1 88 ? 10.498 0.709 8.887 1.00 81.50 88 ALA A N 1
ATOM 678 C CA . ALA A 1 88 ? 9.798 1.716 8.096 1.00 81.50 88 ALA A CA 1
ATOM 679 C C . ALA A 1 88 ? 9.320 1.147 6.755 1.00 81.50 88 ALA A C 1
ATOM 681 O O . ALA A 1 88 ? 8.188 1.406 6.352 1.00 81.50 88 ALA A O 1
ATOM 682 N N . ASN A 1 89 ? 10.144 0.321 6.103 1.00 80.62 89 ASN A N 1
ATOM 683 C CA . ASN A 1 89 ? 9.775 -0.337 4.851 1.00 80.62 89 ASN A CA 1
ATOM 684 C C . ASN A 1 89 ? 8.626 -1.329 5.036 1.00 80.62 89 ASN A C 1
ATOM 686 O O . ASN A 1 89 ? 7.667 -1.303 4.271 1.00 80.62 89 ASN A O 1
ATOM 690 N N . GLY A 1 90 ? 8.688 -2.170 6.071 1.00 82.69 90 GLY A N 1
ATOM 691 C CA . GLY A 1 90 ? 7.630 -3.128 6.383 1.00 82.69 90 GLY A CA 1
ATOM 692 C C . GLY A 1 90 ? 6.308 -2.434 6.700 1.00 82.69 90 GLY A C 1
ATOM 693 O O . GLY A 1 90 ? 5.257 -2.872 6.238 1.00 82.69 90 GLY A O 1
ATOM 694 N N . ARG A 1 91 ? 6.353 -1.310 7.427 1.00 87.12 91 ARG A N 1
ATOM 695 C CA . ARG A 1 91 ? 5.163 -0.497 7.696 1.00 87.12 91 ARG A CA 1
ATOM 696 C C . ARG A 1 91 ? 4.608 0.139 6.424 1.00 87.12 91 ARG A C 1
ATOM 698 O O . ARG A 1 91 ? 3.409 0.043 6.188 1.00 87.12 91 ARG A O 1
ATOM 705 N N . ALA A 1 92 ? 5.451 0.803 5.635 1.00 86.06 92 ALA A N 1
ATOM 706 C CA . ALA A 1 92 ? 5.027 1.443 4.394 1.00 86.06 92 ALA A CA 1
ATOM 707 C C . ALA A 1 92 ? 4.414 0.417 3.436 1.00 86.06 92 ALA A C 1
ATOM 709 O O . ALA A 1 92 ? 3.338 0.639 2.898 1.00 86.06 92 ALA A O 1
ATOM 710 N N . TRP A 1 93 ? 5.017 -0.766 3.338 1.00 87.19 93 TRP A N 1
ATOM 711 C CA . TRP A 1 93 ? 4.440 -1.870 2.587 1.00 87.19 93 TRP A CA 1
ATOM 712 C C . TRP A 1 93 ? 3.070 -2.305 3.125 1.00 87.19 93 TRP A C 1
ATOM 714 O O . TRP A 1 93 ? 2.117 -2.413 2.355 1.00 87.19 93 TRP A O 1
ATOM 724 N N . ALA A 1 94 ? 2.932 -2.512 4.435 1.00 88.75 94 ALA A N 1
ATOM 725 C CA . ALA A 1 94 ? 1.646 -2.872 5.028 1.00 88.75 94 ALA A CA 1
ATOM 726 C C . ALA A 1 94 ? 0.564 -1.797 4.790 1.00 88.75 94 ALA A C 1
ATOM 728 O O . ALA A 1 94 ? -0.594 -2.138 4.555 1.00 88.75 94 ALA A O 1
ATOM 729 N N . HIS A 1 95 ? 0.940 -0.516 4.814 1.00 91.44 95 HIS A N 1
ATOM 730 C CA . HIS A 1 95 ? 0.058 0.615 4.524 1.00 91.44 95 HIS A CA 1
ATOM 731 C C . HIS A 1 95 ? -0.449 0.584 3.074 1.00 91.44 95 HIS A C 1
ATOM 733 O O . HIS A 1 95 ? -1.657 0.602 2.844 1.00 91.44 95 HIS A O 1
ATOM 739 N N . GLU A 1 96 ? 0.458 0.425 2.107 1.00 88.62 96 GLU A N 1
ATOM 740 C CA . GLU A 1 96 ? 0.106 0.298 0.688 1.00 88.62 96 GLU A CA 1
ATOM 741 C C . GLU A 1 96 ? -0.768 -0.934 0.412 1.00 88.62 96 GLU A C 1
ATOM 743 O O . GLU A 1 96 ? -1.746 -0.881 -0.335 1.00 88.62 96 GLU A O 1
ATOM 748 N N . LEU A 1 97 ? -0.491 -2.053 1.084 1.00 88.44 97 LEU A N 1
ATOM 749 C CA . LEU A 1 97 ? -1.345 -3.232 0.988 1.00 88.44 97 LEU A CA 1
ATOM 750 C C . LEU A 1 97 ? -2.773 -2.946 1.489 1.00 88.44 97 LEU A C 1
ATOM 752 O O . LEU A 1 97 ? -3.736 -3.444 0.907 1.00 88.44 97 LEU A O 1
ATOM 756 N N . GLY A 1 98 ? -2.927 -2.103 2.514 1.00 90.88 98 GLY A N 1
ATOM 757 C CA . GLY A 1 98 ? -4.229 -1.608 2.959 1.00 90.88 98 GLY A CA 1
ATOM 758 C C . GLY A 1 98 ? -4.986 -0.870 1.852 1.00 90.88 98 GLY A C 1
ATOM 759 O O . GLY A 1 98 ? -6.163 -1.153 1.625 1.00 90.88 98 GLY A O 1
ATOM 760 N N . HIS A 1 99 ? -4.315 0.000 1.095 1.00 91.19 99 HIS A N 1
ATOM 761 C CA . HIS A 1 99 ? -4.921 0.686 -0.052 1.00 91.19 99 HIS A CA 1
ATOM 762 C C . HIS A 1 99 ? -5.346 -0.274 -1.165 1.00 91.19 99 HIS A C 1
ATOM 764 O O . HIS A 1 99 ? -6.449 -0.148 -1.703 1.00 91.19 99 HIS A O 1
ATOM 770 N N . LEU A 1 100 ? -4.530 -1.286 -1.473 1.00 88.50 100 LEU A N 1
ATOM 771 C CA . LEU A 1 100 ? -4.909 -2.344 -2.416 1.00 88.50 100 LEU A CA 1
ATOM 772 C C . LEU A 1 100 ? -6.166 -3.109 -1.961 1.00 88.50 100 LEU A C 1
ATOM 774 O O . LEU A 1 100 ? -6.983 -3.523 -2.786 1.00 88.50 100 LEU A O 1
ATOM 778 N N . MET A 1 101 ? -6.371 -3.232 -0.648 1.00 89.44 101 MET A N 1
ATOM 779 C CA . MET A 1 101 ? -7.576 -3.798 -0.031 1.00 89.44 101 MET A CA 1
ATOM 780 C C . MET A 1 101 ? -8.709 -2.773 0.158 1.00 89.44 101 MET A C 1
ATOM 782 O O . MET A 1 101 ? -9.656 -3.037 0.896 1.00 89.44 101 MET A O 1
ATOM 786 N N . SER A 1 102 ? -8.656 -1.632 -0.539 1.00 89.44 102 SER A N 1
ATOM 787 C CA . SER A 1 102 ? -9.682 -0.577 -0.504 1.00 89.44 102 SER A CA 1
ATOM 788 C C . SER A 1 102 ? -9.848 0.097 0.865 1.00 89.44 102 SER A C 1
ATOM 790 O O . SER A 1 102 ? -10.957 0.480 1.234 1.00 89.44 102 SER A O 1
ATOM 792 N N . LEU A 1 103 ? -8.763 0.227 1.633 1.00 91.94 103 LEU A N 1
ATOM 793 C CA . LEU A 1 103 ? -8.751 1.027 2.856 1.00 91.94 103 LEU A CA 1
ATOM 794 C C . LEU A 1 103 ? -8.281 2.452 2.564 1.00 91.94 103 LEU A C 1
ATOM 796 O O . LEU A 1 103 ? -7.238 2.656 1.944 1.00 91.94 103 LEU A O 1
ATOM 800 N N . ASP A 1 104 ? -9.032 3.426 3.068 1.00 92.06 104 ASP A N 1
ATOM 801 C CA . ASP A 1 104 ? -8.694 4.844 2.974 1.00 92.06 104 ASP A CA 1
ATOM 802 C C . ASP A 1 104 ? -7.792 5.295 4.127 1.00 92.06 104 ASP A C 1
ATOM 804 O O . ASP A 1 104 ? -7.718 4.651 5.183 1.00 92.06 104 ASP A O 1
ATOM 808 N N . HIS A 1 105 ? -7.139 6.443 3.935 1.00 92.88 105 HIS A N 1
ATOM 809 C CA . HIS A 1 105 ? -6.391 7.101 4.998 1.00 92.88 105 HIS A CA 1
ATOM 810 C C . HIS A 1 105 ? -7.270 7.418 6.212 1.00 92.88 105 HIS A C 1
ATOM 812 O O . HIS A 1 105 ? -8.434 7.812 6.103 1.00 92.88 105 HIS A O 1
ATOM 818 N N . VAL A 1 106 ? -6.665 7.311 7.393 1.00 93.06 106 VAL A N 1
ATOM 819 C CA . VAL A 1 106 ? -7.242 7.822 8.635 1.00 93.06 106 VAL A CA 1
ATOM 820 C C . VAL A 1 106 ? -6.642 9.191 8.918 1.00 93.06 106 VAL A C 1
ATOM 822 O O . VAL A 1 106 ? -5.500 9.309 9.356 1.00 93.06 106 VAL A O 1
ATOM 825 N N . GLU A 1 107 ? -7.448 10.228 8.709 1.00 91.62 107 GLU A N 1
ATOM 826 C CA . GLU A 1 107 ? -7.074 11.598 9.059 1.00 91.62 107 GLU A CA 1
ATOM 827 C C . GLU A 1 107 ? -7.002 11.785 10.579 1.00 91.62 107 GLU A C 1
ATOM 829 O O . GLU A 1 107 ? -7.839 11.260 11.332 1.00 91.62 107 GLU A O 1
ATOM 834 N N . ILE A 1 108 ? -6.013 12.556 11.032 1.00 87.88 108 ILE A N 1
ATOM 835 C CA . ILE A 1 108 ? -5.842 12.922 12.438 1.00 87.88 108 ILE A CA 1
ATOM 836 C C . ILE A 1 108 ? -6.182 14.391 12.628 1.00 87.88 108 ILE A C 1
ATOM 838 O O . ILE A 1 108 ? -5.505 15.275 12.112 1.00 87.88 108 ILE A O 1
ATOM 842 N N . ASP A 1 109 ? -7.184 14.638 13.465 1.00 88.75 109 ASP A N 1
ATOM 843 C CA . ASP A 1 109 ? -7.420 15.955 14.033 1.00 88.75 109 ASP A CA 1
ATOM 844 C C . ASP A 1 109 ? -6.605 16.115 15.324 1.00 88.75 109 ASP A C 1
ATOM 846 O O . ASP A 1 109 ? -6.938 15.558 16.374 1.00 88.75 109 ASP A O 1
ATOM 850 N N . TYR A 1 110 ? -5.518 16.882 15.240 1.00 86.62 110 TYR A N 1
ATOM 851 C CA . TYR A 1 110 ? -4.643 17.163 16.379 1.00 86.62 110 TYR A CA 1
ATOM 852 C C . TYR A 1 110 ? -5.249 18.138 17.395 1.00 86.62 110 TYR A C 1
ATOM 854 O O . TYR A 1 110 ? -4.704 18.268 18.488 1.00 86.62 110 TYR A O 1
ATOM 862 N N . SER A 1 111 ? -6.377 18.789 17.090 1.00 92.81 111 SER A N 1
ATOM 863 C CA . SER A 1 111 ? -7.084 19.618 18.074 1.00 92.81 111 SER A CA 1
ATOM 864 C C . SER A 1 111 ? -7.771 18.779 19.163 1.00 92.81 111 SER A C 1
ATOM 866 O O . SER A 1 111 ? -8.040 19.280 20.255 1.00 92.81 111 SER A O 1
ATOM 868 N N . ASN A 1 112 ? -7.998 17.484 18.908 1.00 92.06 112 ASN A N 1
ATOM 869 C CA . ASN A 1 112 ? -8.541 16.530 19.869 1.00 92.06 112 ASN A CA 1
ATOM 870 C C . ASN A 1 112 ? -7.479 15.502 20.283 1.00 92.06 112 ASN A C 1
ATOM 872 O O . ASN A 1 112 ? -7.383 14.412 19.717 1.00 92.06 112 ASN A O 1
ATOM 876 N N . GLU A 1 113 ? -6.714 15.821 21.327 1.00 90.06 113 GLU A N 1
ATOM 877 C CA . GLU A 1 113 ? -5.578 15.009 21.790 1.00 90.06 113 GLU A CA 1
ATOM 878 C C . GLU A 1 113 ? -5.941 13.542 22.067 1.00 90.06 113 GLU A C 1
ATOM 880 O O . GLU A 1 113 ? -5.202 12.623 21.706 1.00 90.06 113 GLU A O 1
ATOM 885 N N . LYS A 1 114 ? -7.110 13.295 22.672 1.00 87.69 114 LYS A N 1
ATOM 886 C CA . LYS A 1 114 ? -7.556 11.935 23.001 1.00 87.69 114 LYS A CA 1
ATOM 887 C C . LYS A 1 114 ? -7.855 11.125 21.741 1.00 87.69 114 LYS A C 1
ATOM 889 O O . LYS A 1 114 ? -7.538 9.936 21.690 1.00 87.69 114 LYS A O 1
ATOM 894 N N . GLN A 1 115 ? -8.469 11.749 20.736 1.00 89.69 115 GLN A N 1
ATOM 895 C CA . GLN A 1 115 ? -8.732 11.105 19.452 1.00 89.69 115 GLN A CA 1
ATOM 896 C C . GLN A 1 115 ? -7.433 10.904 18.664 1.00 89.69 115 GLN A C 1
ATOM 898 O O . GLN A 1 115 ? -7.207 9.809 18.147 1.00 89.69 115 GLN A O 1
ATOM 903 N N . ALA A 1 116 ? -6.560 11.912 18.628 1.00 87.88 116 ALA A N 1
ATOM 904 C CA . ALA A 1 116 ? -5.267 11.843 17.961 1.00 87.88 116 ALA A CA 1
ATOM 905 C C . ALA A 1 116 ? -4.406 10.698 18.514 1.00 87.88 116 ALA A C 1
ATOM 907 O O . ALA A 1 116 ? -3.906 9.882 17.743 1.00 87.88 116 ALA A O 1
ATOM 908 N N . ALA A 1 117 ? -4.328 10.546 19.841 1.00 87.56 117 ALA A N 1
ATOM 909 C CA . ALA A 1 117 ? -3.578 9.468 20.489 1.00 87.56 117 ALA A CA 1
ATOM 910 C C . ALA A 1 117 ? -4.078 8.054 20.127 1.00 87.56 117 ALA A C 1
ATOM 912 O O . ALA A 1 117 ? -3.307 7.092 20.166 1.00 87.56 117 ALA A O 1
ATOM 913 N N . GLN A 1 118 ? -5.362 7.908 19.786 1.00 86.75 118 GLN A N 1
ATOM 914 C CA . GLN A 1 118 ? -5.917 6.641 19.300 1.00 86.75 118 GLN A CA 1
ATOM 915 C C . GLN A 1 118 ? -5.653 6.451 17.805 1.00 86.75 118 GLN A C 1
ATOM 917 O O . GLN A 1 118 ? -5.215 5.382 17.390 1.00 86.75 118 GLN A O 1
ATOM 922 N N . ARG A 1 119 ? -5.875 7.491 16.994 1.00 87.75 119 ARG A N 1
ATOM 923 C CA . ARG A 1 119 ? -5.726 7.418 15.535 1.00 87.75 119 ARG A CA 1
ATOM 924 C C . ARG A 1 119 ? -4.275 7.289 15.083 1.00 87.75 119 ARG A C 1
ATOM 926 O O . ARG A 1 119 ? -4.017 6.611 14.095 1.00 87.75 119 ARG A O 1
ATOM 933 N N . VAL A 1 120 ? -3.313 7.827 15.835 1.00 89.81 120 VAL A N 1
ATOM 934 C CA . VAL A 1 120 ? -1.883 7.689 15.505 1.00 89.81 120 VAL A CA 1
ATOM 935 C C . VAL A 1 120 ? -1.410 6.235 15.517 1.00 89.81 120 VAL A C 1
ATOM 937 O O . VAL A 1 120 ? -0.392 5.925 14.914 1.00 89.81 120 VAL A O 1
ATOM 940 N N . LYS A 1 121 ? -2.143 5.328 16.175 1.00 89.31 121 LYS A N 1
ATOM 941 C CA . LYS A 1 121 ? -1.827 3.894 16.203 1.00 89.31 121 LYS A CA 1
ATOM 942 C C . LYS A 1 121 ? -2.290 3.148 14.950 1.00 89.31 121 LYS A C 1
ATOM 944 O O . LYS A 1 121 ? -1.897 2.001 14.757 1.00 89.31 121 LYS A O 1
ATOM 949 N N . ASN A 1 122 ? -3.131 3.770 14.124 1.00 92.56 122 ASN A N 1
ATOM 950 C CA . ASN A 1 122 ? -3.713 3.123 12.959 1.00 92.56 122 ASN A CA 1
ATOM 951 C C . ASN A 1 122 ? -2.684 2.958 11.834 1.00 92.56 122 ASN A C 1
ATOM 953 O O . ASN A 1 122 ? -1.935 3.888 11.532 1.00 92.56 122 ASN A O 1
ATOM 957 N N . LEU A 1 123 ? -2.703 1.799 11.176 1.00 92.50 123 LEU A N 1
ATOM 958 C CA . LEU A 1 123 ? -1.865 1.512 10.017 1.00 92.50 123 LEU A CA 1
ATOM 959 C C . LEU A 1 123 ? -2.124 2.497 8.875 1.00 92.50 123 LEU A C 1
ATOM 961 O O . LEU A 1 123 ? -1.170 2.955 8.258 1.00 92.50 123 LEU A O 1
ATOM 965 N N . MET A 1 124 ? -3.385 2.867 8.632 1.00 93.88 124 MET A N 1
ATOM 966 C CA . MET A 1 124 ? -3.794 3.758 7.539 1.00 93.88 124 MET A CA 1
ATOM 967 C C . MET A 1 124 ? -3.610 5.248 7.862 1.00 93.88 124 MET A C 1
ATOM 969 O O . MET A 1 124 ? -4.005 6.108 7.081 1.00 93.88 124 MET A O 1
ATOM 973 N N . THR A 1 125 ? -2.999 5.580 8.999 1.00 92.19 125 THR A N 1
ATOM 974 C CA . THR A 1 125 ? -2.524 6.939 9.275 1.00 92.19 125 THR A CA 1
ATOM 975 C C . THR A 1 125 ? -1.231 7.196 8.499 1.00 92.19 125 THR A C 1
ATOM 977 O O . THR A 1 125 ? -0.324 6.355 8.492 1.00 92.19 125 THR A O 1
ATOM 980 N N . ILE A 1 126 ? -1.129 8.373 7.879 1.00 87.81 126 ILE A N 1
ATOM 981 C CA . ILE A 1 126 ? 0.067 8.814 7.152 1.00 87.81 126 ILE A CA 1
ATOM 982 C C . ILE A 1 126 ? 1.253 8.967 8.119 1.00 87.81 126 ILE A C 1
ATOM 984 O O . ILE A 1 126 ? 1.134 9.562 9.189 1.00 87.81 126 ILE A O 1
ATOM 988 N N . GLY A 1 127 ? 2.424 8.474 7.706 1.00 83.62 127 GLY A N 1
ATOM 989 C CA . GLY A 1 127 ? 3.695 8.682 8.405 1.00 83.62 127 GLY A CA 1
ATOM 990 C C . GLY A 1 127 ? 4.340 7.395 8.911 1.00 83.62 127 GLY A C 1
ATOM 991 O O . GLY A 1 127 ? 3.686 6.502 9.432 1.00 83.62 127 GLY A O 1
ATOM 992 N N . LEU A 1 128 ? 5.664 7.304 8.788 1.00 77.25 128 LEU A N 1
ATOM 993 C CA . LEU A 1 128 ? 6.418 6.065 9.034 1.00 77.25 128 LEU A CA 1
ATOM 994 C C . LEU A 1 128 ? 6.512 5.658 10.511 1.00 77.25 128 LEU A C 1
ATOM 996 O O . LEU A 1 128 ? 6.841 4.514 10.802 1.00 77.25 128 LEU A O 1
ATOM 1000 N N . SER A 1 129 ? 6.245 6.586 11.430 1.00 75.12 129 SER A N 1
ATOM 1001 C CA . SER A 1 129 ? 6.276 6.366 12.880 1.00 75.12 129 SER A CA 1
ATOM 1002 C C . SER A 1 129 ? 4.894 6.135 13.498 1.00 75.12 129 SER A C 1
ATOM 1004 O O . SER A 1 129 ? 4.805 5.885 14.702 1.00 75.12 129 SER A O 1
ATOM 1006 N N . ALA A 1 130 ? 3.818 6.228 12.709 1.00 79.94 130 ALA A N 1
ATOM 1007 C CA . ALA A 1 130 ? 2.484 5.864 13.170 1.00 79.94 130 ALA A CA 1
ATOM 1008 C C . ALA A 1 130 ? 2.397 4.345 13.408 1.00 79.94 130 ALA A C 1
ATOM 1010 O O . ALA A 1 130 ? 3.235 3.570 12.943 1.00 79.94 130 ALA A O 1
ATOM 1011 N N . GLY A 1 131 ? 1.394 3.907 14.162 1.00 83.06 131 GLY A N 1
ATOM 1012 C CA . GLY A 1 131 ? 1.243 2.503 14.528 1.00 83.06 131 GLY A CA 1
ATOM 1013 C C . GLY A 1 131 ? 0.864 1.594 13.358 1.00 83.06 131 GLY A C 1
ATOM 1014 O O . GLY A 1 131 ? 0.853 1.986 12.189 1.00 83.06 131 GLY A O 1
ATOM 1015 N N . SER A 1 132 ? 0.576 0.347 13.711 1.00 85.75 132 SER A N 1
ATOM 1016 C CA . SER A 1 132 ? 0.379 -0.781 12.797 1.00 85.75 132 SER A CA 1
ATOM 1017 C C . SER A 1 132 ? -0.998 -1.436 12.939 1.00 85.75 132 SER A C 1
ATOM 1019 O O . SER A 1 132 ? -1.221 -2.516 12.397 1.00 85.75 132 SER A O 1
ATOM 1021 N N . ASP A 1 133 ? -1.912 -0.821 13.692 1.00 89.44 133 ASP A N 1
ATOM 1022 C CA . ASP A 1 133 ? -3.195 -1.429 14.035 1.00 89.44 133 ASP A CA 1
ATOM 1023 C C . ASP A 1 133 ? -4.252 -1.164 12.953 1.00 89.44 133 ASP A C 1
ATOM 1025 O O . ASP A 1 133 ? -4.379 -0.050 12.443 1.00 89.44 133 ASP A O 1
ATOM 1029 N N . LEU A 1 134 ? -5.079 -2.165 12.654 1.00 90.44 134 LEU A N 1
ATOM 1030 C CA . LEU A 1 134 ? -6.329 -1.990 11.910 1.00 90.44 134 LEU A CA 1
ATOM 1031 C C . LEU A 1 134 ? -7.514 -2.146 12.861 1.00 90.44 134 LEU A C 1
ATOM 1033 O O . LEU A 1 134 ? -7.512 -2.988 13.759 1.00 90.44 134 LEU A O 1
ATOM 1037 N N . THR A 1 135 ? -8.551 -1.339 12.657 1.00 89.56 135 THR A N 1
ATOM 1038 C CA . THR A 1 135 ? -9.819 -1.502 13.375 1.00 89.56 135 THR A CA 1
ATOM 1039 C C . THR A 1 135 ? -10.592 -2.707 12.836 1.00 89.56 135 THR A C 1
ATOM 1041 O O . THR A 1 135 ? -10.401 -3.112 11.689 1.00 89.56 135 THR A O 1
ATOM 1044 N N . GLY A 1 136 ? -11.524 -3.253 13.626 1.00 86.62 136 GLY A N 1
ATOM 1045 C CA . GLY A 1 136 ? -12.409 -4.329 13.157 1.00 86.62 136 GLY A CA 1
ATOM 1046 C C . GLY A 1 136 ? -13.170 -3.951 11.880 1.00 86.62 136 GLY A C 1
ATOM 1047 O O . GLY A 1 136 ? -13.210 -4.730 10.937 1.00 86.62 136 GLY A O 1
ATOM 1048 N N . GLN A 1 137 ? -13.652 -2.707 11.796 1.00 89.75 137 GLN A N 1
ATOM 1049 C CA . GLN A 1 137 ? -14.333 -2.192 10.605 1.00 89.75 137 GLN A CA 1
ATOM 1050 C C . GLN A 1 137 ? -13.422 -2.162 9.368 1.00 89.75 137 GLN A C 1
ATOM 1052 O O . GLN A 1 137 ? -13.870 -2.501 8.277 1.00 89.75 137 GLN A O 1
ATOM 1057 N N . GLN A 1 138 ? -12.149 -1.782 9.521 1.00 91.94 138 GLN A N 1
ATOM 1058 C CA . GLN A 1 138 ? -11.181 -1.832 8.418 1.00 91.94 138 GLN A CA 1
ATOM 1059 C C . GLN A 1 138 ? -10.907 -3.275 7.985 1.00 91.94 138 GLN A C 1
ATOM 1061 O O . GLN A 1 138 ? -10.832 -3.547 6.794 1.00 91.94 138 GLN A O 1
ATOM 1066 N N . ILE A 1 139 ? -10.807 -4.217 8.925 1.00 91.31 139 ILE A N 1
ATOM 1067 C CA . ILE A 1 139 ? -10.629 -5.638 8.596 1.00 91.31 139 ILE A CA 1
ATOM 1068 C C . ILE A 1 139 ? -11.830 -6.163 7.797 1.00 91.31 139 ILE A C 1
ATOM 1070 O O . ILE A 1 139 ? -11.646 -6.844 6.788 1.00 91.31 139 ILE A O 1
ATOM 1074 N N . ASP A 1 140 ? -13.052 -5.830 8.210 1.00 86.50 140 ASP A N 1
ATOM 1075 C CA . ASP A 1 140 ? -14.266 -6.260 7.512 1.00 86.50 140 ASP A CA 1
ATOM 1076 C C . ASP A 1 140 ? -14.387 -5.617 6.122 1.00 86.50 140 ASP A C 1
ATOM 1078 O O . ASP A 1 140 ? -14.738 -6.295 5.153 1.00 86.50 140 ASP A O 1
ATOM 1082 N N . ALA A 1 141 ? -14.025 -4.336 5.994 1.00 89.31 141 ALA A N 1
ATOM 1083 C CA . ALA A 1 141 ? -13.958 -3.651 4.705 1.00 89.31 141 ALA A CA 1
ATOM 1084 C C . ALA A 1 141 ? -12.926 -4.301 3.766 1.00 89.31 141 ALA A C 1
ATOM 1086 O O . ALA A 1 141 ? -13.255 -4.614 2.620 1.00 89.31 141 ALA A O 1
ATOM 1087 N N . ALA A 1 142 ? -11.720 -4.589 4.269 1.00 89.06 142 ALA A N 1
ATOM 1088 C CA . ALA A 1 142 ? -10.659 -5.244 3.508 1.00 89.06 142 ALA A CA 1
ATOM 1089 C C . ALA A 1 142 ? -11.103 -6.615 2.980 1.00 89.06 142 ALA A C 1
ATOM 1091 O O . ALA A 1 142 ? -10.970 -6.884 1.786 1.00 89.06 142 ALA A O 1
ATOM 1092 N N . LYS A 1 143 ? -11.721 -7.450 3.828 1.00 87.81 143 LYS A N 1
ATOM 1093 C CA . LYS A 1 143 ? -12.310 -8.746 3.431 1.00 87.81 143 LYS A CA 1
ATOM 1094 C C . LYS A 1 143 ? -13.395 -8.609 2.361 1.00 87.81 143 LYS A C 1
ATOM 1096 O O . LYS A 1 143 ? -13.581 -9.492 1.526 1.00 87.81 143 LYS A O 1
ATOM 1101 N N . GLY A 1 144 ? -14.127 -7.498 2.380 1.00 86.12 144 GLY A N 1
ATOM 1102 C CA . GLY A 1 144 ? -15.147 -7.172 1.389 1.00 86.12 144 GLY A CA 1
ATOM 1103 C C . GLY A 1 144 ? -14.596 -6.739 0.026 1.00 86.12 144 GLY A C 1
ATOM 1104 O O . GLY A 1 144 ? -15.356 -6.762 -0.952 1.00 86.12 144 GLY A O 1
ATOM 1105 N N . SER A 1 145 ? -13.316 -6.365 -0.057 1.00 87.12 145 SER A N 1
ATOM 1106 C CA . SER A 1 145 ? -12.694 -5.815 -1.265 1.00 87.12 145 SER A CA 1
ATOM 1107 C C . SER A 1 145 ? -12.622 -6.829 -2.413 1.00 87.12 145 SER A C 1
ATOM 1109 O O . SER A 1 145 ? -12.552 -8.045 -2.212 1.00 87.12 145 SER A O 1
ATOM 1111 N N . LYS A 1 146 ? -12.624 -6.323 -3.654 1.00 84.62 146 LYS A N 1
ATOM 1112 C CA . LYS A 1 146 ? -12.498 -7.154 -4.866 1.00 84.62 146 LYS A CA 1
ATOM 1113 C C . LYS A 1 146 ? -11.199 -7.962 -4.850 1.00 84.62 146 LYS A C 1
ATOM 1115 O O . LYS A 1 146 ? -11.207 -9.126 -5.244 1.00 84.62 146 LYS A O 1
ATOM 1120 N N . LEU A 1 147 ? -10.113 -7.349 -4.378 1.00 83.69 147 LEU A N 1
ATOM 1121 C CA . LEU A 1 147 ? -8.803 -7.980 -4.300 1.00 83.69 147 LEU A CA 1
ATOM 1122 C C . LEU A 1 147 ? -8.808 -9.174 -3.350 1.00 83.69 147 LEU A C 1
ATOM 1124 O O . LEU A 1 147 ? -8.457 -10.276 -3.753 1.00 83.69 147 LEU A O 1
ATOM 1128 N N . VAL A 1 148 ? -9.246 -8.980 -2.107 1.00 83.69 148 VAL A N 1
ATOM 1129 C CA . VAL A 1 148 ? -9.239 -10.059 -1.111 1.00 83.69 148 VAL A CA 1
ATOM 1130 C C . VAL A 1 148 ? -10.172 -11.198 -1.534 1.00 83.69 148 VAL A C 1
ATOM 1132 O O . VAL A 1 148 ? -9.797 -12.368 -1.464 1.00 83.69 148 VAL A O 1
ATOM 1135 N N . LYS A 1 149 ? -11.332 -10.872 -2.118 1.00 83.88 149 LYS A N 1
ATOM 1136 C CA . LYS A 1 149 ? -12.238 -11.867 -2.715 1.00 83.88 149 LYS A CA 1
ATOM 1137 C C . LYS A 1 149 ? -11.607 -12.656 -3.867 1.00 83.88 149 LYS A C 1
ATOM 1139 O O . LYS A 1 149 ? -11.852 -13.856 -3.956 1.00 83.88 149 LYS A O 1
ATOM 1144 N N . ARG A 1 150 ? -10.788 -12.024 -4.724 1.00 81.50 150 ARG A N 1
ATOM 1145 C CA . ARG A 1 150 ? -10.049 -12.703 -5.815 1.00 81.50 150 ARG A CA 1
ATOM 1146 C C . ARG A 1 150 ? -9.154 -13.824 -5.278 1.00 81.50 150 ARG A C 1
ATOM 1148 O O . ARG A 1 150 ? -8.986 -14.829 -5.960 1.00 81.50 150 ARG A O 1
ATOM 1155 N N . PHE A 1 151 ? -8.630 -13.668 -4.063 1.00 80.06 151 PHE A N 1
ATOM 1156 C CA . PHE A 1 151 ? -7.719 -14.618 -3.418 1.00 80.06 151 PHE A CA 1
ATOM 1157 C C . PHE A 1 151 ? -8.368 -15.477 -2.317 1.00 80.06 151 PHE A C 1
ATOM 1159 O O . PHE A 1 151 ? -7.659 -16.156 -1.581 1.00 80.06 151 PHE A O 1
ATOM 1166 N N . GLY A 1 152 ? -9.702 -15.510 -2.229 1.00 78.94 152 GLY A N 1
ATOM 1167 C CA . GLY A 1 152 ? -10.427 -16.471 -1.387 1.00 78.94 152 GLY A CA 1
ATOM 1168 C C . GLY A 1 152 ? -10.901 -15.976 -0.016 1.00 78.94 152 GLY A C 1
ATOM 1169 O O . GLY A 1 152 ? -11.559 -16.755 0.671 1.00 78.94 152 GLY A O 1
ATOM 1170 N N . GLY A 1 153 ? -10.671 -14.704 0.339 1.00 73.69 153 GLY A N 1
ATOM 1171 C CA . GLY A 1 153 ? -11.216 -14.091 1.564 1.00 73.69 153 GLY A CA 1
ATOM 1172 C C . GLY A 1 153 ? -10.267 -14.049 2.755 1.00 73.69 153 GLY A C 1
ATOM 1173 O O . GLY A 1 153 ? -9.869 -15.127 3.243 1.00 73.69 153 GLY A O 1
#

InterPro domains:
  IPR024079 Metallopeptidase, catalytic domain superfamily [G3DSA:3.40.390.10] (7-142)

Sequence (153 aa):
MVNTIWSKAKIAFVISDCLMEKPLDMAKSARSNDQRLLGVLTSRHDPDNAIHIYLVNSIENLSAGGGSYPNSEPEPASFVQWYGNDHANGRAWAHELGHLMSLDHVEIDYSNEKQAAQRVKNLMTIGLSAGSDLTGQQIDAAKGSKLVKRFGG

Organism: NCBI:txid1355477

Secondary structure (DSSP, 8-state):
---------S----------PPS-SS-GGGTT-HHHHHHHHHTTS---SS-EEEEE---TT-S-SEEEETT-SS--EEEEE--SSHHHHHHHHHHHHHHHTTPPP----TTSHHHHHHHTTBTTSSSTTS--B--HHHHHHHHHSHHHHHTT-

Foldseek 3Di:
DDPPPPPPPVPPPPPVDPDPDDDQPDDLVRQQDQVVSVVSVVVVDDDDLDEEEEEAEDRPNNPDQKAWDLPDPPHTYMYGYDPPDPQLRVLRVLLNVLVNLVHAADDADVVDVVRNVVNQQDSRHDDSPGHDDDDPVSVVSSCVGPSVVSVPD

pLDDT: mean 75.31, std 16.86, range [27.95, 93.88]

Radius of gyration: 16.3 Å; chains: 1; bounding box: 34×37×46 Å